Protein A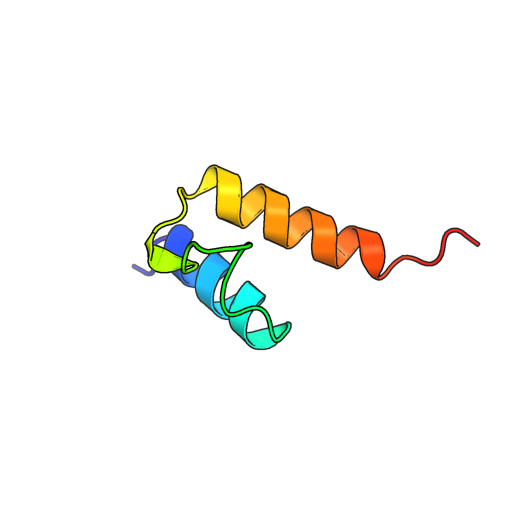F-A0A329ETN3-F1 (afdb_monomer_lite)

Foldseek 3Di:
DDDLLVVLLVLCVVVVHQADPPGGSVRDDSVVSVVVNVVSVVVPDPPD

pLDDT: mean 82.81, std 13.8, range [44.16, 91.75]

Structure (mmCIF, N/CA/C/O backbone):
data_AF-A0A329ETN3-F1
#
_entry.id   AF-A0A329ETN3-F1
#
loop_
_atom_s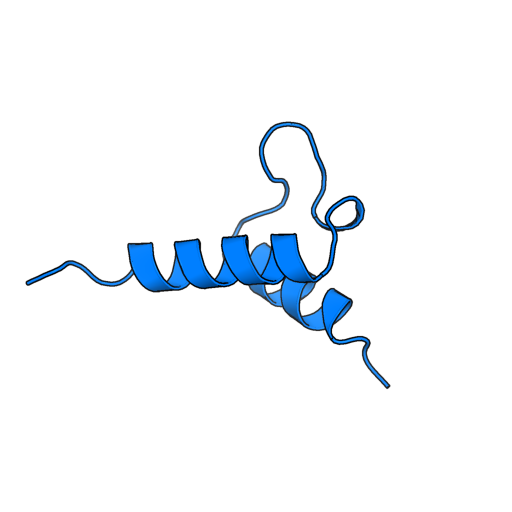ite.group_PDB
_atom_site.id
_atom_site.type_symbol
_atom_site.label_atom_id
_atom_site.label_alt_id
_atom_site.label_comp_id
_atom_site.label_asym_id
_atom_site.label_entity_id
_atom_site.label_seq_id
_atom_site.pdbx_PDB_ins_code
_atom_site.Cartn_x
_atom_site.Cartn_y
_atom_site.Cartn_z
_atom_site.occupancy
_atom_site.B_iso_or_equiv
_atom_site.auth_seq_id
_atom_site.auth_comp_id
_atom_site.auth_asym_id
_atom_site.auth_atom_id
_atom_site.pdbx_PDB_model_num
ATOM 1 N N . MET A 1 1 ? 5.610 -14.836 -14.057 1.00 49.62 1 MET A N 1
ATOM 2 C CA . MET A 1 1 ? 6.572 -13.927 -13.403 1.00 49.62 1 MET A CA 1
ATOM 3 C C . MET A 1 1 ? 5.739 -12.750 -12.929 1.00 49.62 1 MET A C 1
ATOM 5 O O . MET A 1 1 ? 5.349 -11.948 -13.763 1.00 49.62 1 MET A O 1
ATOM 9 N N . PHE A 1 2 ? 5.291 -12.753 -11.673 1.00 58.19 2 PHE A N 1
ATOM 10 C CA . PHE A 1 2 ? 4.429 -11.677 -11.177 1.00 58.19 2 PHE A CA 1
ATOM 11 C C . PHE A 1 2 ? 5.263 -10.403 -11.067 1.00 58.19 2 PHE A C 1
ATOM 13 O O . PHE A 1 2 ? 6.359 -10.422 -10.501 1.00 58.19 2 PHE A O 1
ATOM 20 N N . ASN A 1 3 ? 4.789 -9.321 -11.680 1.00 82.69 3 ASN A N 1
ATOM 21 C CA . ASN A 1 3 ? 5.478 -8.042 -11.626 1.00 82.69 3 ASN A CA 1
ATOM 22 C C . ASN A 1 3 ? 5.441 -7.531 -10.184 1.00 82.69 3 ASN A C 1
ATOM 24 O O . ASN A 1 3 ? 4.394 -7.563 -9.544 1.00 82.69 3 ASN A O 1
ATOM 28 N N . HIS A 1 4 ? 6.565 -7.021 -9.679 1.00 86.00 4 HIS A N 1
ATOM 29 C CA . HIS A 1 4 ? 6.673 -6.476 -8.319 1.00 86.00 4 HIS A CA 1
ATOM 30 C C . HIS A 1 4 ? 5.553 -5.465 -7.994 1.00 86.00 4 HIS A C 1
ATOM 32 O O . HIS A 1 4 ? 5.014 -5.461 -6.889 1.00 86.00 4 HIS A O 1
ATOM 38 N N . LYS A 1 5 ? 5.119 -4.696 -9.004 1.00 86.94 5 LYS A N 1
ATOM 39 C CA . LYS A 1 5 ? 3.956 -3.803 -8.930 1.00 86.94 5 LYS A CA 1
ATOM 40 C C . LYS A 1 5 ? 2.669 -4.525 -8.519 1.00 86.94 5 LYS A C 1
ATOM 42 O O . LYS A 1 5 ? 1.963 -4.046 -7.643 1.00 86.94 5 LYS A O 1
ATOM 47 N N . GLU A 1 6 ? 2.357 -5.657 -9.145 1.00 89.38 6 GLU A N 1
ATOM 48 C CA . GLU A 1 6 ? 1.123 -6.397 -8.862 1.00 89.38 6 GLU A CA 1
ATOM 49 C C . GLU A 1 6 ? 1.116 -6.959 -7.444 1.00 89.38 6 GLU A C 1
ATOM 51 O O . GLU A 1 6 ? 0.086 -6.895 -6.784 1.00 89.38 6 GLU A O 1
ATOM 56 N N . HIS A 1 7 ? 2.263 -7.426 -6.939 1.00 91.50 7 HIS A N 1
ATOM 57 C CA . HIS A 1 7 ? 2.373 -7.844 -5.539 1.00 91.50 7 HIS A CA 1
ATOM 58 C C . HIS A 1 7 ? 2.065 -6.698 -4.570 1.00 91.50 7 HIS A C 1
ATOM 60 O O . HIS A 1 7 ? 1.320 -6.896 -3.616 1.00 91.50 7 HIS A O 1
ATOM 66 N N . LEU A 1 8 ? 2.586 -5.493 -4.819 1.00 91.12 8 LEU A N 1
ATOM 67 C CA . LEU A 1 8 ? 2.286 -4.331 -3.977 1.00 91.12 8 LEU A CA 1
ATOM 68 C C . LEU A 1 8 ? 0.807 -3.950 -4.034 1.00 91.12 8 LEU A C 1
ATOM 70 O O . LEU A 1 8 ? 0.211 -3.673 -2.999 1.00 91.12 8 LEU A O 1
ATOM 74 N N . VAL A 1 9 ? 0.203 -3.978 -5.225 1.00 91.00 9 VAL A N 1
ATOM 75 C CA . VAL A 1 9 ? -1.231 -3.708 -5.377 1.00 91.00 9 VAL A CA 1
ATOM 76 C C . VAL A 1 9 ? -2.058 -4.734 -4.604 1.00 91.00 9 VAL A C 1
ATOM 78 O O . VAL A 1 9 ? -2.947 -4.335 -3.866 1.00 91.00 9 VAL A O 1
ATOM 81 N N . GLN A 1 10 ? -1.758 -6.031 -4.719 1.00 91.75 10 GLN A N 1
ATOM 82 C CA . GLN A 1 10 ? -2.475 -7.072 -3.974 1.00 91.75 10 GLN A CA 1
ATOM 83 C C . GLN A 1 10 ? -2.339 -6.883 -2.458 1.00 91.75 10 GLN A C 1
ATOM 85 O O . GLN A 1 10 ? -3.357 -6.855 -1.777 1.00 91.75 10 GLN A O 1
ATOM 90 N N . GLN A 1 11 ? -1.130 -6.642 -1.942 1.00 91.69 11 GLN A N 1
ATOM 91 C CA . GLN A 1 11 ? -0.937 -6.404 -0.506 1.00 91.69 11 GLN A CA 1
ATOM 92 C C . GLN A 1 11 ? -1.703 -5.167 -0.012 1.00 91.69 11 GLN A C 1
ATOM 94 O O . GLN A 1 11 ? -2.318 -5.199 1.049 1.00 91.69 11 GLN A O 1
ATOM 99 N N . LEU A 1 12 ? -1.713 -4.077 -0.785 1.00 90.19 12 LEU A N 1
ATOM 100 C CA . LEU A 1 12 ? -2.491 -2.883 -0.444 1.00 90.19 12 LEU A CA 1
ATOM 101 C C . LEU A 1 12 ? -4.001 -3.159 -0.463 1.00 90.19 12 LEU A C 1
ATOM 103 O O . LEU A 1 12 ? -4.712 -2.693 0.425 1.00 90.19 12 LEU A O 1
ATOM 107 N N . LEU A 1 13 ? -4.487 -3.956 -1.417 1.00 91.06 13 LEU A N 1
ATOM 108 C CA . LEU A 1 13 ? -5.886 -4.389 -1.461 1.00 91.06 13 LEU A CA 1
ATOM 109 C C . LEU A 1 13 ? -6.255 -5.269 -0.257 1.00 91.06 13 LEU A C 1
ATOM 111 O O . LEU A 1 13 ? -7.346 -5.106 0.288 1.00 91.06 13 LEU A O 1
ATOM 115 N N . GLU A 1 14 ? -5.362 -6.163 0.177 1.00 91.31 14 GLU A N 1
ATOM 116 C CA . GLU A 1 14 ? -5.544 -6.994 1.378 1.00 91.31 14 GLU A CA 1
ATOM 117 C C . GLU A 1 14 ? -5.597 -6.155 2.663 1.00 91.31 14 GLU A C 1
ATOM 119 O O . GLU A 1 14 ? -6.354 -6.477 3.576 1.00 91.31 14 GLU A O 1
ATOM 124 N N . LEU A 1 15 ? -4.880 -5.028 2.699 1.00 88.50 15 LEU A N 1
ATOM 125 C CA . LEU A 1 15 ? -4.966 -4.022 3.765 1.00 88.50 15 LEU A CA 1
ATOM 126 C C . LEU A 1 15 ? -6.229 -3.138 3.673 1.00 88.50 15 LEU A C 1
ATOM 128 O O . LEU A 1 15 ? -6.412 -2.228 4.479 1.00 88.50 15 LEU A O 1
ATOM 132 N N . GLY A 1 16 ? -7.112 -3.378 2.697 1.00 89.69 16 GLY A N 1
ATOM 133 C CA . GLY A 1 16 ? -8.341 -2.607 2.492 1.00 89.69 16 GLY A CA 1
ATOM 134 C C . GLY A 1 16 ? -8.130 -1.270 1.776 1.00 89.69 16 GLY A C 1
ATOM 135 O O . GLY A 1 16 ? -8.993 -0.390 1.833 1.00 89.69 16 GLY A O 1
ATOM 136 N N . ILE A 1 17 ? -6.998 -1.096 1.092 1.00 88.06 17 ILE A N 1
ATOM 137 C CA . ILE A 1 17 ? -6.666 0.120 0.350 1.00 88.06 17 ILE A CA 1
ATOM 138 C C . ILE A 1 17 ? -6.893 -0.121 -1.126 1.00 88.06 17 ILE A C 1
ATOM 140 O O . ILE A 1 17 ? -6.246 -0.946 -1.754 1.00 88.06 17 ILE A O 1
ATOM 144 N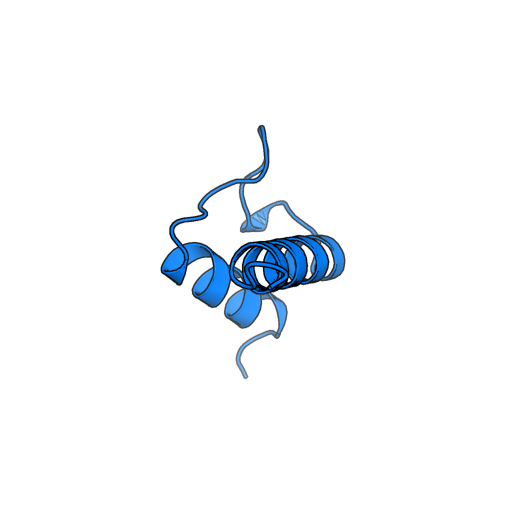 N . TYR A 1 18 ? -7.807 0.653 -1.698 1.00 89.12 18 TYR A N 1
ATOM 145 C CA . TYR A 1 18 ? -8.209 0.514 -3.099 1.00 89.12 18 TYR A CA 1
ATOM 146 C C . TYR A 1 18 ? -7.756 1.690 -3.970 1.00 89.12 18 TYR A C 1
ATOM 148 O O . TYR A 1 18 ? -7.702 1.584 -5.198 1.00 89.12 18 TYR A O 1
ATOM 156 N N . LYS A 1 19 ? -7.451 2.829 -3.341 1.00 87.44 19 LYS A N 1
ATOM 157 C CA . LYS A 1 19 ? -7.054 4.075 -3.997 1.00 87.44 19 LYS A CA 1
ATOM 158 C C . LYS A 1 19 ? -6.298 4.980 -3.033 1.00 87.44 19 LYS A C 1
ATOM 160 O O . LYS A 1 19 ? -6.541 4.939 -1.828 1.00 87.44 19 LYS A O 1
ATOM 165 N N . LYS A 1 20 ? -5.439 5.832 -3.585 1.00 84.75 20 LYS A N 1
ATOM 166 C CA . LYS A 1 20 ? -4.756 6.908 -2.871 1.00 84.75 20 LYS A CA 1
ATOM 167 C C . LYS A 1 20 ? -5.339 8.241 -3.332 1.00 84.75 20 LYS A C 1
ATOM 169 O O . LYS A 1 20 ? -5.082 8.692 -4.446 1.00 84.75 20 LYS A O 1
ATOM 174 N N . GLY A 1 21 ? -6.148 8.864 -2.477 1.00 84.50 21 GLY A N 1
ATOM 175 C CA . GLY A 1 21 ? -6.887 10.074 -2.841 1.00 84.50 21 GLY A CA 1
ATOM 176 C C . GLY A 1 21 ? -7.858 9.807 -3.996 1.00 84.50 21 GLY A C 1
ATOM 177 O O . GLY A 1 21 ? -8.819 9.049 -3.838 1.00 84.50 21 GLY A O 1
ATOM 178 N N . GLU A 1 22 ? -7.592 10.424 -5.147 1.00 88.50 22 GLU A N 1
ATOM 179 C CA . GLU A 1 22 ? -8.385 10.275 -6.376 1.00 88.50 22 GLU A CA 1
ATOM 180 C C . GLU A 1 22 ? -7.838 9.210 -7.339 1.00 88.50 22 GLU A C 1
ATOM 182 O O . GLU A 1 22 ? -8.555 8.807 -8.249 1.00 88.50 22 GLU A O 1
ATOM 187 N N . TYR A 1 23 ? -6.618 8.708 -7.119 1.00 88.69 23 TYR A N 1
ATOM 188 C CA . TYR A 1 23 ? -5.957 7.764 -8.023 1.00 88.69 23 TYR A CA 1
ATOM 189 C C . TYR A 1 23 ? -6.116 6.318 -7.554 1.00 88.69 23 TYR A C 1
ATOM 191 O O . TYR A 1 23 ? -5.867 5.990 -6.388 1.00 88.69 23 TYR A O 1
ATOM 199 N N . HIS A 1 24 ? -6.480 5.424 -8.469 1.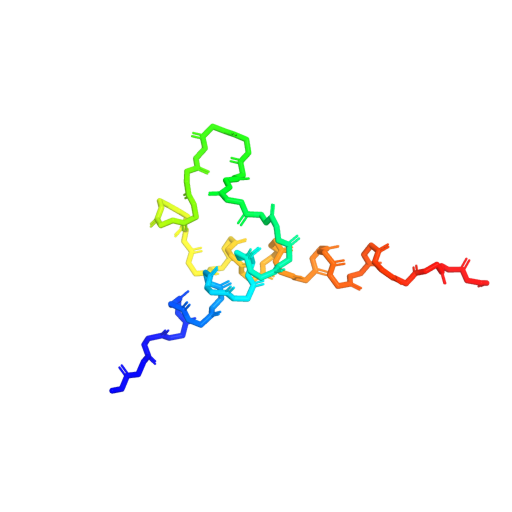00 89.62 24 HIS A N 1
ATOM 200 C CA . HIS A 1 24 ? -6.486 3.987 -8.219 1.00 89.62 24 HIS A CA 1
ATOM 201 C C . HIS A 1 24 ? -5.060 3.439 -8.094 1.00 89.62 24 HIS A C 1
ATOM 203 O O . HIS A 1 24 ? -4.124 3.940 -8.712 1.00 89.62 24 HIS A O 1
ATOM 209 N N . LEU A 1 25 ? -4.885 2.340 -7.351 1.00 89.00 25 LEU A N 1
ATOM 210 C CA . LEU A 1 25 ? -3.564 1.721 -7.153 1.00 89.00 25 LEU A CA 1
ATOM 211 C C . LEU A 1 25 ? -2.844 1.362 -8.466 1.00 89.00 25 LEU A C 1
ATOM 213 O O . LEU A 1 25 ? -1.621 1.418 -8.548 1.00 89.00 25 LEU A O 1
ATOM 217 N N . TYR A 1 26 ? -3.591 1.015 -9.514 1.00 86.69 26 TYR A N 1
ATOM 218 C CA . TYR A 1 26 ? -3.015 0.698 -10.823 1.00 86.69 26 TYR A CA 1
ATOM 219 C C . TYR A 1 26 ? -2.459 1.928 -11.553 1.00 86.69 26 TYR A C 1
ATOM 221 O O . TYR A 1 26 ? -1.530 1.786 -12.353 1.00 86.69 26 TYR A O 1
ATOM 229 N N . GLU A 1 27 ? -2.994 3.112 -11.251 1.00 89.12 27 GLU A N 1
ATOM 230 C CA . GLU A 1 27 ? -2.542 4.399 -11.789 1.00 89.12 27 GLU A CA 1
ATOM 231 C C . GLU A 1 27 ? -1.272 4.893 -11.090 1.00 89.12 27 GLU A C 1
ATOM 233 O O . GLU A 1 27 ? -0.509 5.659 -11.671 1.00 89.12 27 GLU A O 1
ATOM 238 N N . LEU A 1 28 ? -1.002 4.399 -9.879 1.00 88.75 28 LEU A N 1
ATOM 239 C CA . LEU A 1 28 ? 0.209 4.722 -9.135 1.00 88.75 28 LEU A CA 1
ATOM 240 C C . LEU A 1 28 ? 1.446 4.060 -9.743 1.00 88.75 28 LEU A C 1
ATOM 242 O O . LEU A 1 28 ? 1.408 2.948 -10.288 1.00 88.75 28 LEU A O 1
ATOM 246 N N . SER A 1 29 ? 2.581 4.733 -9.597 1.00 91.19 29 SER A N 1
ATOM 247 C CA . SER A 1 29 ? 3.888 4.157 -9.910 1.00 91.19 29 SER A CA 1
ATOM 248 C C . SER A 1 29 ? 4.305 3.122 -8.858 1.00 91.19 29 SER A C 1
ATOM 250 O O . SER A 1 29 ? 3.809 3.124 -7.735 1.00 91.19 29 SER A O 1
ATOM 252 N N . VAL A 1 30 ? 5.259 2.245 -9.195 1.00 89.75 30 VAL A N 1
ATOM 253 C CA . VAL A 1 30 ? 5.776 1.224 -8.255 1.00 89.75 30 VAL A CA 1
ATOM 254 C C . VAL A 1 30 ? 6.267 1.865 -6.957 1.00 89.75 30 VAL A C 1
ATOM 256 O O . VAL A 1 30 ? 5.837 1.460 -5.885 1.00 89.75 30 VAL A O 1
ATOM 259 N N . SER A 1 31 ? 7.068 2.927 -7.054 1.00 90.69 31 SER A N 1
ATOM 260 C CA . SER A 1 31 ? 7.600 3.625 -5.880 1.00 90.69 31 SER A CA 1
ATOM 261 C C . SER A 1 31 ? 6.513 4.269 -5.017 1.00 90.69 31 SER A C 1
ATOM 263 O O . SER A 1 31 ? 6.657 4.343 -3.803 1.00 90.69 31 SER A O 1
ATOM 265 N N . GLU A 1 32 ? 5.407 4.718 -5.614 1.00 90.62 32 GLU A N 1
ATOM 266 C CA . GLU A 1 32 ? 4.282 5.264 -4.849 1.00 90.62 32 GLU A CA 1
ATOM 267 C C . GLU A 1 32 ? 3.541 4.167 -4.087 1.00 90.62 32 GLU A C 1
ATOM 269 O O . GLU A 1 32 ? 3.166 4.377 -2.936 1.00 90.62 32 GLU A O 1
ATOM 274 N N . LEU A 1 33 ? 3.375 2.993 -4.703 1.00 91.56 33 LEU A N 1
ATOM 275 C CA . LEU A 1 33 ? 2.806 1.818 -4.047 1.00 91.56 33 LEU A CA 1
ATOM 276 C C . LEU A 1 33 ? 3.696 1.329 -2.899 1.00 91.56 33 LEU A C 1
ATOM 278 O O . LEU A 1 33 ? 3.174 0.986 -1.845 1.00 91.56 33 LEU A O 1
ATOM 282 N N . GLU A 1 34 ? 5.023 1.341 -3.065 1.00 91.31 34 GLU A N 1
ATOM 283 C CA . GLU A 1 34 ? 5.969 1.009 -1.988 1.00 91.31 34 GLU A CA 1
ATOM 284 C C . GLU A 1 34 ? 5.853 1.979 -0.809 1.00 91.31 34 GLU A C 1
ATOM 286 O O . GLU A 1 34 ? 5.797 1.548 0.342 1.00 91.31 34 GLU A O 1
ATOM 291 N N . VAL A 1 35 ? 5.776 3.286 -1.084 1.00 91.31 35 VAL A N 1
ATOM 292 C CA . VAL A 1 35 ? 5.604 4.308 -0.042 1.00 91.31 35 VAL A CA 1
ATOM 293 C C . VAL A 1 35 ? 4.285 4.118 0.698 1.00 91.31 35 VAL A C 1
ATOM 295 O O . VAL A 1 35 ? 4.278 4.146 1.927 1.00 91.31 35 VAL A O 1
ATOM 298 N N . GLU A 1 36 ? 3.179 3.893 -0.016 1.00 88.69 36 GLU A N 1
ATOM 299 C CA . GLU A 1 36 ? 1.893 3.626 0.633 1.00 88.69 36 GLU A CA 1
ATOM 300 C C . GLU A 1 36 ? 1.947 2.355 1.471 1.00 88.69 36 GLU A C 1
ATOM 302 O O . GLU A 1 36 ? 1.527 2.370 2.623 1.00 88.69 36 GLU A O 1
ATOM 307 N N . TYR A 1 37 ? 2.521 1.280 0.935 1.00 90.12 37 TYR A N 1
ATOM 308 C CA . TYR A 1 37 ? 2.641 0.017 1.648 1.00 90.12 37 TYR A CA 1
ATOM 309 C C . TYR A 1 37 ? 3.453 0.179 2.939 1.00 90.12 37 TYR A C 1
ATOM 311 O O . TYR A 1 37 ? 3.012 -0.230 4.012 1.00 90.12 37 TYR A O 1
ATOM 319 N N . HIS A 1 38 ? 4.591 0.874 2.879 1.00 89.38 38 HIS A N 1
ATOM 320 C CA . HIS A 1 38 ? 5.389 1.185 4.063 1.00 89.38 38 HIS A CA 1
ATOM 321 C C . HIS A 1 38 ? 4.670 2.110 5.051 1.00 89.38 38 HIS A C 1
ATOM 323 O O . HIS A 1 38 ? 4.790 1.910 6.258 1.00 89.38 38 HIS A O 1
ATOM 329 N N . ASN A 1 39 ? 3.919 3.109 4.583 1.00 88.12 39 ASN A N 1
ATOM 330 C CA . ASN A 1 39 ? 3.143 3.985 5.464 1.00 88.12 39 ASN A CA 1
ATOM 331 C C . ASN A 1 39 ? 2.098 3.200 6.262 1.00 88.12 39 ASN A C 1
ATOM 333 O O . ASN A 1 39 ? 1.911 3.467 7.446 1.00 88.12 39 ASN A O 1
ATOM 337 N N . GLN A 1 40 ? 1.452 2.214 5.642 1.00 86.00 40 GLN A N 1
ATOM 338 C CA . GLN A 1 40 ? 0.464 1.378 6.323 1.00 86.00 40 GLN A CA 1
ATOM 339 C C . GLN A 1 40 ? 1.103 0.465 7.362 1.00 86.00 40 GLN A C 1
ATOM 341 O O . GLN A 1 40 ? 0.672 0.470 8.510 1.00 86.00 40 GLN A O 1
ATOM 346 N N . LEU A 1 41 ? 2.201 -0.207 7.007 1.00 83.56 41 LEU A N 1
ATOM 347 C CA . LEU A 1 41 ? 2.956 -1.028 7.957 1.00 83.56 41 LEU A CA 1
ATOM 348 C C . LEU A 1 41 ? 3.488 -0.214 9.149 1.00 83.56 41 LEU A C 1
ATOM 350 O O . LEU A 1 41 ? 3.557 -0.715 10.270 1.00 83.56 41 LEU A O 1
ATOM 354 N N . ASN A 1 42 ? 3.873 1.046 8.925 1.00 80.25 42 ASN A N 1
ATOM 355 C CA . ASN A 1 42 ? 4.345 1.928 9.993 1.00 80.25 42 ASN A CA 1
ATOM 356 C C . ASN A 1 42 ? 3.204 2.474 10.864 1.00 80.25 42 ASN A C 1
ATOM 358 O O . AS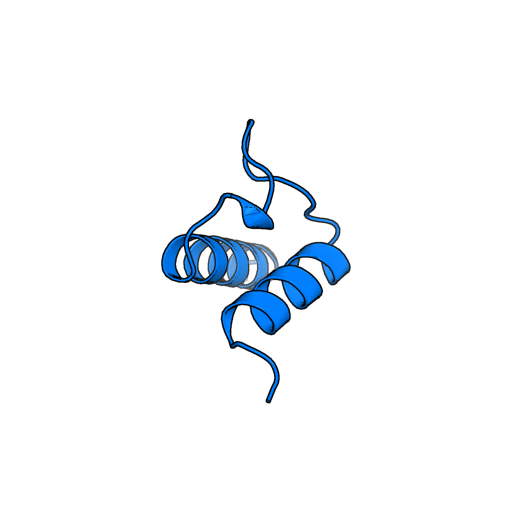N A 1 42 ? 3.405 2.650 12.064 1.00 80.25 42 ASN A O 1
ATOM 362 N N . ASN A 1 43 ? 2.010 2.693 10.305 1.00 67.31 43 ASN A N 1
ATOM 363 C CA . ASN A 1 43 ? 0.826 3.092 11.074 1.00 67.31 43 ASN A CA 1
ATOM 364 C C . ASN A 1 43 ? 0.302 1.974 11.994 1.00 67.31 43 ASN A C 1
ATOM 366 O O . ASN A 1 43 ? -0.371 2.268 12.980 1.00 67.31 43 ASN A O 1
ATOM 370 N N . GLU A 1 44 ? 0.632 0.710 11.718 1.00 56.88 44 GLU A N 1
ATOM 371 C CA . GLU A 1 44 ? 0.305 -0.434 12.583 1.00 56.88 44 GLU A CA 1
ATOM 372 C C . GLU A 1 44 ? 1.269 -0.623 13.761 1.00 56.88 44 GLU A C 1
ATOM 374 O O . GLU A 1 44 ? 1.021 -1.460 14.632 1.00 56.88 44 GLU A O 1
ATOM 379 N N . LYS A 1 45 ? 2.358 0.153 13.843 1.00 49.34 45 LYS A N 1
ATOM 380 C CA . LYS A 1 45 ? 3.201 0.179 15.038 1.00 49.34 45 LYS A CA 1
ATOM 381 C C . LYS A 1 45 ? 2.714 1.298 15.961 1.00 49.34 45 LYS A C 1
ATOM 383 O O . LYS A 1 45 ? 3.116 2.446 15.764 1.00 49.34 45 LYS A O 1
ATOM 388 N N . PRO A 1 46 ? 1.898 1.012 16.999 1.00 45.31 46 PRO A N 1
ATOM 389 C CA . PRO A 1 46 ? 1.816 1.936 18.113 1.00 45.31 46 PRO A CA 1
ATOM 390 C C . PRO A 1 46 ? 3.242 2.088 18.636 1.00 45.31 46 PRO A C 1
ATOM 392 O O . PRO A 1 46 ? 3.887 1.124 19.053 1.00 45.31 46 PRO A O 1
ATOM 395 N N . ILE A 1 47 ? 3.756 3.305 18.514 1.00 54.44 47 ILE A N 1
ATOM 396 C CA . ILE A 1 47 ? 4.937 3.761 19.231 1.00 54.44 47 ILE A CA 1
ATOM 397 C C . ILE A 1 47 ? 4.553 3.635 20.707 1.00 54.44 47 ILE A C 1
ATOM 399 O O . ILE A 1 47 ? 3.796 4.454 21.227 1.00 54.44 47 ILE A O 1
ATOM 403 N N . GLY A 1 48 ? 4.938 2.510 21.309 1.00 44.16 48 GLY A N 1
ATOM 404 C CA . GLY A 1 48 ? 4.961 2.341 22.757 1.00 44.16 48 GLY A CA 1
ATOM 405 C C . GLY A 1 48 ? 6.052 3.197 23.375 1.00 44.16 48 GLY A C 1
ATOM 406 O O . GLY A 1 48 ? 7.057 3.465 22.674 1.00 44.16 48 GLY A O 1
#

InterPro domains:
  IPR025072 Fur-regulated basic protein A [PF13076] (5-38)

Organism: NCBI:txid135735

Radius of gyration: 11.15 Å; chains: 1; bounding box: 16×24×36 Å

Secondary s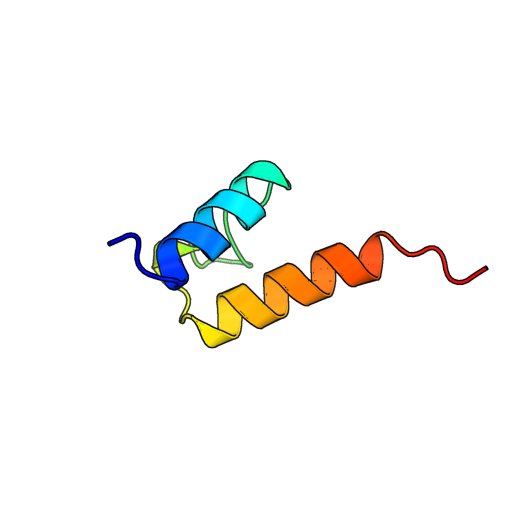tructure (DSSP, 8-state):
---HHHHHHHHHHHTT--EETTEETTTS-HHHHHHHHHHHHHHTS---

Sequence (48 aa):
MFNHKEHLVQQLLELGIYKKGEYHLYELSVSELEVEYHNQLNNEKPIG